Protein AF-A0A2K2F0Y7-F1 (afdb_monomer_lite)

Secondary structure (DSSP, 8-state):
-HHHHHHHHHHHHH-TTHHHHHHHHHHHHS-TT-HHHHHHHHHHHHHHTTT-HHHHHHHHHHHHHHHTS--HHHHHHHHHHHHHS--HHHHHHHTT---------

pLDDT: mean 83.93, std 14.98, range [40.0, 96.25]

Organism: NCBI:txid84032

Sequence (105 aa):
MVELIESLENIEKDKKNVPLVFAEIFKDEINANDEQKLFNGIKKLIKKYADDKNFATAINEFTKVISGGASLAQILQITMDEVLNPSAESELMVEGVELPEGDLQ

Foldseek 3Di:
DVVVVVVLVVVCVVPVCSVVVCVVVVVVVPPCVPVVCVVVVVVVQCVVCVVPPVSQVVQQVVCCVVVVGGGPVRVVVVVVCCVVPNDPVRVVVVVPDDDPPPDPD

Radius of gyration: 18.67 Å; chains: 1; bounding box: 50×39×42 Å

Structure (mmCIF, N/CA/C/O backbone):
data_AF-A0A2K2F0Y7-F1
#
_entry.id   AF-A0A2K2F0Y7-F1
#
loop_
_atom_site.group_PDB
_atom_site.id
_atom_site.type_symbol
_atom_site.label_atom_id
_atom_site.label_alt_id
_atom_site.label_comp_id
_atom_site.label_asym_id
_atom_site.label_entity_id
_atom_site.label_seq_id
_atom_site.pdbx_PDB_ins_code
_atom_site.Cartn_x
_atom_site.Cartn_y
_atom_site.Cartn_z
_atom_site.occupancy
_atom_site.B_iso_or_equiv
_atom_site.auth_seq_id
_atom_site.auth_comp_id
_atom_site.auth_asym_id
_atom_site.auth_atom_id
_atom_site.pdbx_PDB_model_num
ATOM 1 N N . MET A 1 1 ? -6.528 0.750 17.418 1.00 82.81 1 MET A N 1
ATOM 2 C CA . MET A 1 1 ? -6.668 1.306 16.051 1.00 82.81 1 MET A CA 1
ATOM 3 C C . MET A 1 1 ? -7.936 2.126 15.924 1.00 82.81 1 MET A C 1
ATOM 5 O O . MET A 1 1 ? -7.806 3.314 15.696 1.00 82.81 1 MET A O 1
ATOM 9 N N . VAL A 1 2 ? -9.122 1.546 16.141 1.00 90.25 2 VAL A N 1
ATOM 10 C CA . VAL A 1 2 ? -10.402 2.285 16.081 1.00 90.25 2 VAL A CA 1
ATOM 11 C C . VAL A 1 2 ? -10.418 3.493 17.029 1.00 90.25 2 VAL A C 1
ATOM 13 O O . VAL A 1 2 ? -10.610 4.608 16.570 1.00 90.25 2 VAL A O 1
ATOM 16 N N . GLU A 1 3 ? -10.051 3.310 18.300 1.00 93.88 3 GLU A N 1
ATOM 17 C CA . GLU A 1 3 ? -9.970 4.408 19.286 1.00 93.88 3 GLU A CA 1
ATOM 18 C C . GLU A 1 3 ? -9.011 5.547 18.877 1.00 93.88 3 GLU A C 1
ATOM 20 O O . GLU A 1 3 ? -9.231 6.710 19.207 1.00 93.88 3 GLU A O 1
ATOM 25 N N . LEU A 1 4 ? -7.937 5.233 18.139 1.00 91.50 4 LEU A N 1
ATOM 26 C CA . LEU A 1 4 ? -6.996 6.247 17.645 1.00 91.50 4 LEU A CA 1
ATOM 27 C C . LEU A 1 4 ? -7.610 7.066 16.505 1.00 91.50 4 LEU A C 1
ATOM 29 O O . LEU A 1 4 ? -7.396 8.274 16.454 1.00 91.50 4 LEU A O 1
ATOM 33 N N . ILE A 1 5 ? -8.377 6.418 15.623 1.00 91.75 5 ILE A N 1
ATOM 34 C CA . ILE A 1 5 ? -9.109 7.081 14.537 1.00 91.75 5 ILE A CA 1
ATOM 35 C C . ILE A 1 5 ? -10.186 7.990 15.130 1.00 91.75 5 ILE A C 1
ATOM 37 O O . ILE A 1 5 ? -10.225 9.167 14.799 1.00 91.75 5 ILE A O 1
ATOM 41 N N . GLU A 1 6 ? -10.980 7.490 16.077 1.00 94.00 6 GLU A N 1
ATOM 42 C CA . GLU A 1 6 ? -12.014 8.285 16.753 1.00 94.00 6 GLU A CA 1
ATOM 43 C C . GLU A 1 6 ? -11.421 9.514 17.456 1.00 94.00 6 GLU A 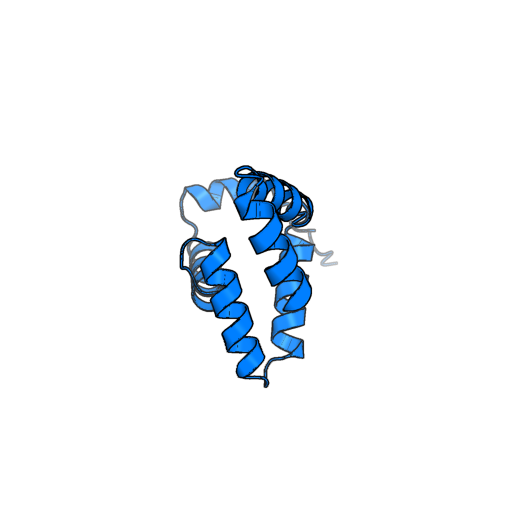C 1
ATOM 45 O O . GLU A 1 6 ? -11.979 10.610 17.405 1.00 94.00 6 GLU A O 1
ATOM 50 N N . SER A 1 7 ? -10.261 9.358 18.099 1.00 93.75 7 SER A N 1
ATOM 51 C CA . SER A 1 7 ? -9.540 10.478 18.706 1.00 93.75 7 SER A CA 1
ATOM 52 C C . SER A 1 7 ? -9.099 11.509 17.659 1.00 93.75 7 SER A C 1
ATOM 54 O O . SER A 1 7 ? -9.301 12.709 17.853 1.00 93.75 7 SER A O 1
ATOM 56 N N . LEU A 1 8 ? -8.566 11.056 16.519 1.00 92.19 8 LEU A N 1
ATOM 57 C CA . LEU A 1 8 ? -8.148 11.924 15.416 1.00 92.19 8 LEU A CA 1
ATOM 58 C C . LEU A 1 8 ? -9.333 12.696 14.814 1.00 92.19 8 LEU A C 1
ATOM 60 O O . LEU A 1 8 ? -9.248 13.913 14.660 1.00 92.19 8 LEU A O 1
ATOM 64 N N . GLU A 1 9 ? -10.451 12.014 14.558 1.00 92.56 9 GLU A N 1
ATOM 65 C CA . GLU A 1 9 ? -11.701 12.605 14.058 1.00 92.56 9 GLU A CA 1
ATOM 66 C C . GLU A 1 9 ? -12.281 13.631 15.039 1.00 92.56 9 GLU A C 1
ATOM 68 O O . GLU A 1 9 ? -12.835 14.657 14.642 1.00 92.56 9 GLU A O 1
ATOM 73 N N . ASN A 1 10 ? -12.155 13.383 16.344 1.00 95.06 10 ASN A N 1
ATOM 74 C CA . ASN A 1 10 ? -12.585 14.340 17.357 1.00 95.06 10 ASN A CA 1
ATOM 75 C C . ASN A 1 10 ? -11.712 15.598 17.360 1.00 95.06 10 ASN A C 1
ATOM 77 O O . ASN A 1 10 ? -12.254 16.698 17.427 1.00 95.06 10 ASN A O 1
ATOM 81 N N . ILE A 1 11 ? -10.389 15.457 17.238 1.00 95.75 11 ILE A N 1
ATOM 82 C CA . ILE A 1 11 ? -9.473 16.604 17.157 1.00 95.75 11 ILE A CA 1
ATOM 83 C C . ILE A 1 11 ? -9.712 17.397 15.865 1.00 95.75 11 ILE A C 1
ATOM 85 O O . ILE A 1 11 ? -9.665 18.627 15.889 1.00 95.75 11 ILE A O 1
ATOM 89 N N . GLU A 1 12 ? -10.006 16.726 14.750 1.00 94.25 12 GLU A N 1
ATOM 90 C CA . GLU A 1 12 ? -10.277 17.359 13.454 1.00 94.25 12 GLU A CA 1
ATOM 91 C C . GLU A 1 12 ? -11.459 18.344 13.506 1.00 94.25 12 GLU A C 1
ATOM 93 O O . GLU A 1 12 ? -11.398 19.407 12.879 1.00 94.25 12 GLU A O 1
ATOM 98 N N . LYS A 1 13 ? -12.493 18.053 14.313 1.00 93.75 1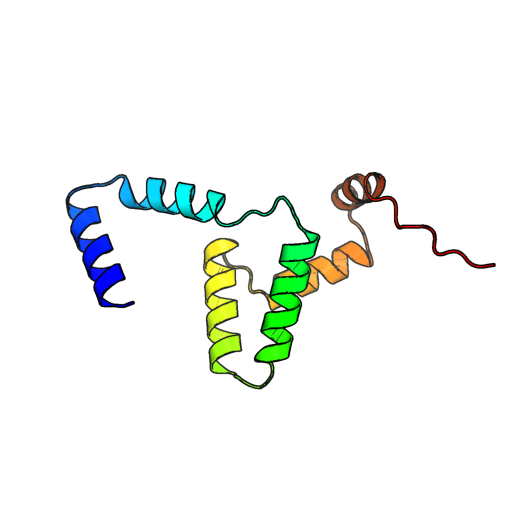3 LYS A N 1
ATOM 99 C CA . LYS A 1 13 ? -13.653 18.948 14.516 1.00 93.75 13 LYS A CA 1
ATOM 100 C C . LYS A 1 13 ? -13.234 20.341 14.997 1.00 93.75 13 LYS A C 1
ATOM 102 O O . LYS A 1 13 ? -13.831 21.335 14.584 1.00 93.75 13 LYS A O 1
ATOM 107 N N . ASP A 1 14 ? -12.182 20.406 15.812 1.00 95.06 14 ASP A N 1
ATOM 108 C CA . ASP A 1 14 ? -11.650 21.645 16.384 1.00 95.06 14 ASP A CA 1
ATOM 109 C C . ASP A 1 14 ? -10.426 22.179 15.616 1.00 95.06 14 ASP A C 1
ATOM 111 O O . ASP A 1 14 ? -10.147 23.383 15.615 1.00 95.06 14 ASP A O 1
ATOM 115 N N . LYS A 1 15 ? -9.666 21.291 14.966 1.00 94.50 15 LYS A N 1
ATOM 116 C CA . LYS A 1 15 ? -8.390 21.572 14.295 1.00 94.50 15 LYS A CA 1
ATOM 117 C C . LYS A 1 15 ? -8.455 21.171 12.821 1.00 94.50 15 LYS A C 1
ATOM 119 O O . LYS A 1 15 ? -8.069 20.076 12.427 1.00 94.50 15 LYS A O 1
ATOM 124 N N . LYS A 1 16 ? -8.841 22.124 11.971 1.00 89.94 16 LYS A N 1
ATOM 125 C CA . LYS A 1 16 ? -8.977 21.917 10.514 1.00 89.94 16 LYS A CA 1
ATOM 126 C C . LYS A 1 16 ? -7.680 21.543 9.784 1.00 89.94 16 LYS A C 1
ATOM 128 O O . LYS A 1 16 ? -7.738 21.125 8.635 1.00 89.94 16 LYS A O 1
ATOM 133 N N . ASN A 1 17 ? -6.513 21.738 10.400 1.00 95.38 17 ASN A N 1
ATOM 134 C CA . ASN A 1 17 ? -5.218 21.418 9.798 1.00 95.38 17 ASN A CA 1
ATOM 135 C C . ASN A 1 17 ? -4.763 19.970 10.048 1.00 95.38 17 ASN A C 1
ATOM 137 O O . ASN A 1 17 ? -3.698 19.603 9.560 1.00 95.38 17 ASN A O 1
ATOM 141 N N . VAL A 1 18 ? -5.538 19.152 10.772 1.00 95.00 18 VAL A N 1
ATOM 142 C CA . VAL A 1 18 ? -5.206 17.740 11.040 1.00 95.00 18 VAL A CA 1
ATOM 143 C C . VAL A 1 18 ? -4.887 16.956 9.760 1.00 95.00 18 VAL A C 1
ATOM 145 O O . VAL A 1 18 ? -3.829 16.328 9.740 1.00 95.00 18 VAL A O 1
ATOM 148 N N . PRO A 1 19 ? -5.679 17.033 8.668 1.00 92.19 19 PRO A N 1
ATOM 149 C CA . PRO A 1 19 ? -5.349 16.315 7.435 1.00 92.19 19 PRO A CA 1
ATOM 150 C C . PRO A 1 19 ? -4.008 16.737 6.823 1.00 92.19 19 PRO A C 1
ATOM 152 O O . PRO A 1 19 ? -3.257 15.897 6.333 1.00 92.19 19 PRO A O 1
ATOM 155 N N . LEU A 1 20 ? -3.687 18.034 6.881 1.00 93.88 20 LEU A N 1
ATOM 156 C CA . LEU A 1 20 ? -2.440 18.576 6.340 1.00 93.88 20 LEU A CA 1
ATOM 157 C C . LEU A 1 20 ? -1.230 18.085 7.144 1.00 93.88 20 LEU A C 1
ATOM 159 O O . LEU A 1 20 ? -0.292 17.550 6.564 1.00 93.88 20 LEU A O 1
ATOM 163 N N . VAL A 1 21 ? -1.294 18.189 8.475 1.00 94.88 21 VAL A N 1
ATOM 164 C CA . VAL A 1 21 ? -0.222 17.729 9.373 1.00 94.88 21 VAL A CA 1
ATOM 165 C C . VAL A 1 21 ? -0.045 16.213 9.288 1.00 94.88 21 VAL A C 1
ATOM 167 O O . VAL A 1 21 ? 1.082 15.730 9.241 1.00 94.88 21 VAL A O 1
ATOM 170 N N . PHE A 1 22 ? -1.143 15.451 9.222 1.00 93.06 22 PHE A N 1
ATOM 171 C CA . PHE A 1 22 ? -1.084 14.005 9.017 1.00 93.06 22 PHE A CA 1
ATOM 172 C C . PHE A 1 22 ? -0.356 13.662 7.716 1.00 93.06 22 PHE A C 1
ATOM 174 O O . PHE A 1 22 ? 0.537 12.823 7.728 1.00 93.06 22 PHE A O 1
ATOM 181 N N . ALA A 1 23 ? -0.706 14.320 6.608 1.00 89.88 23 ALA A N 1
ATOM 182 C CA . ALA A 1 23 ? -0.073 14.064 5.321 1.00 89.88 23 ALA A CA 1
ATOM 183 C C . ALA A 1 23 ? 1.420 14.423 5.322 1.00 89.88 23 ALA A C 1
ATOM 185 O O . ALA A 1 23 ? 2.207 13.709 4.711 1.00 89.88 23 ALA A O 1
ATOM 186 N N . GLU A 1 24 ? 1.821 15.510 5.983 1.00 90.00 24 GLU A N 1
ATOM 187 C CA . GLU A 1 24 ? 3.233 15.881 6.143 1.00 90.00 24 GLU A CA 1
ATOM 188 C C . GLU A 1 24 ? 4.005 14.813 6.917 1.00 90.00 24 GLU A C 1
ATOM 190 O O . GLU A 1 24 ? 4.934 14.232 6.363 1.00 90.00 24 GLU A O 1
ATOM 195 N N . ILE A 1 25 ? 3.543 14.458 8.119 1.00 89.56 25 ILE A N 1
ATOM 196 C CA . ILE A 1 25 ? 4.178 13.419 8.942 1.00 89.56 25 ILE A CA 1
ATOM 197 C C . ILE A 1 25 ? 4.219 12.083 8.193 1.00 89.56 25 ILE A C 1
ATOM 199 O O . ILE A 1 25 ? 5.236 11.400 8.179 1.00 89.56 25 ILE A O 1
ATOM 203 N N . PHE A 1 26 ? 3.122 11.696 7.542 1.00 88.06 26 PHE A N 1
ATOM 204 C CA . PHE A 1 26 ? 3.051 10.424 6.831 1.00 88.06 26 PHE A CA 1
ATOM 205 C C . PHE A 1 26 ? 4.017 10.368 5.643 1.00 88.06 26 PHE A C 1
ATOM 207 O O . PHE A 1 26 ? 4.642 9.334 5.419 1.00 88.06 26 PHE A O 1
ATOM 214 N N . LYS A 1 27 ? 4.180 11.472 4.901 1.00 84.31 27 LYS A N 1
ATOM 215 C CA . LYS A 1 27 ? 5.195 11.571 3.843 1.00 84.31 27 LYS A CA 1
ATOM 216 C C . LYS A 1 27 ? 6.611 11.498 4.408 1.00 84.31 27 LYS A C 1
ATOM 218 O O . LYS A 1 27 ? 7.431 10.820 3.806 1.00 84.31 27 LYS A O 1
ATOM 223 N N . ASP A 1 28 ? 6.879 12.142 5.543 1.00 82.38 28 ASP A N 1
ATOM 224 C CA . ASP A 1 28 ? 8.200 12.104 6.184 1.00 82.38 28 ASP A CA 1
ATOM 225 C C . ASP A 1 28 ? 8.577 10.679 6.631 1.00 82.38 28 ASP A C 1
ATOM 227 O O . ASP A 1 28 ? 9.726 10.257 6.492 1.00 82.38 28 ASP A O 1
ATOM 231 N N . GLU A 1 29 ? 7.601 9.906 7.118 1.00 82.19 29 GLU A N 1
ATOM 232 C CA . GLU A 1 29 ? 7.792 8.504 7.513 1.00 82.19 29 GLU A CA 1
ATOM 233 C C . GLU A 1 29 ? 7.937 7.555 6.314 1.00 82.19 29 GLU A C 1
ATOM 235 O O . GLU A 1 29 ? 8.634 6.535 6.395 1.00 82.19 29 GLU A O 1
ATOM 240 N N . ILE A 1 30 ? 7.327 7.884 5.170 1.00 75.88 30 ILE A N 1
ATOM 241 C CA . ILE A 1 30 ? 7.658 7.244 3.894 1.00 75.88 30 ILE A CA 1
ATOM 242 C C . ILE A 1 30 ? 9.008 7.811 3.445 1.00 75.88 30 ILE A C 1
ATOM 244 O O . ILE A 1 30 ? 9.102 8.650 2.554 1.00 75.88 30 ILE A O 1
ATOM 248 N N . ASN A 1 31 ? 10.087 7.318 4.053 1.00 64.00 31 ASN A N 1
ATOM 249 C CA . ASN A 1 31 ? 11.441 7.579 3.584 1.00 64.00 31 ASN A CA 1
ATOM 250 C C . ASN A 1 31 ? 11.659 6.863 2.238 1.00 64.00 31 ASN A C 1
ATOM 252 O O . ASN A 1 31 ? 12.225 5.770 2.177 1.00 64.00 31 ASN A O 1
ATOM 256 N N . ALA A 1 32 ? 11.146 7.467 1.166 1.00 63.03 32 ALA A N 1
ATOM 257 C CA . ALA A 1 32 ? 11.241 6.989 -0.209 1.00 63.03 32 ALA A CA 1
ATOM 258 C C . ALA A 1 32 ? 12.623 7.228 -0.836 1.00 63.03 32 ALA A C 1
ATOM 260 O O . ALA A 1 32 ? 12.836 6.807 -1.963 1.00 63.03 32 ALA A O 1
ATOM 261 N N . ASN A 1 33 ? 13.562 7.847 -0.108 1.00 64.25 33 ASN A N 1
ATOM 262 C CA . ASN A 1 33 ? 14.931 8.102 -0.578 1.00 64.25 33 ASN A CA 1
ATOM 263 C C . ASN A 1 33 ? 15.788 6.825 -0.697 1.00 64.25 33 ASN A C 1
ATOM 265 O O . ASN A 1 33 ? 16.951 6.903 -1.076 1.00 64.25 33 ASN A O 1
ATOM 269 N N . ASP A 1 34 ? 15.255 5.672 -0.282 1.00 78.44 34 ASP A N 1
ATOM 270 C CA . ASP A 1 34 ? 15.856 4.355 -0.490 1.00 78.44 34 ASP A CA 1
ATOM 271 C C . ASP A 1 34 ? 14.841 3.487 -1.248 1.00 78.44 34 ASP A C 1
ATOM 273 O O . ASP A 1 34 ? 14.094 2.677 -0.677 1.00 78.44 34 ASP A O 1
ATOM 277 N N . GLU A 1 35 ? 14.773 3.710 -2.561 1.00 84.06 35 GLU A N 1
ATOM 278 C CA . GLU A 1 35 ? 13.841 3.056 -3.481 1.00 84.06 35 GLU A CA 1
ATOM 279 C C . GLU A 1 35 ? 14.008 1.533 -3.430 1.00 84.06 35 GLU A C 1
ATOM 281 O O . GLU A 1 35 ? 13.041 0.766 -3.522 1.00 84.06 35 GLU A O 1
ATOM 286 N N . GLN A 1 36 ? 15.241 1.075 -3.208 1.00 84.81 36 GLN A N 1
ATOM 287 C CA . GLN A 1 36 ? 15.575 -0.338 -3.133 1.00 84.81 36 GLN A CA 1
ATOM 288 C C . GLN A 1 36 ? 15.007 -0.986 -1.864 1.00 84.81 36 GLN A C 1
ATOM 290 O O . GLN A 1 36 ? 14.458 -2.095 -1.922 1.00 84.81 36 GLN A O 1
ATOM 295 N N . LYS A 1 37 ? 15.076 -0.305 -0.714 1.00 85.88 37 LYS A N 1
ATOM 296 C CA . LYS A 1 37 ? 14.441 -0.750 0.535 1.00 85.88 37 LYS A CA 1
ATOM 297 C C . LYS A 1 37 ? 12.922 -0.754 0.428 1.00 85.88 37 LYS A C 1
ATOM 299 O O . LYS A 1 37 ? 12.308 -1.719 0.891 1.00 85.88 37 LYS A O 1
ATOM 304 N N . LEU A 1 38 ? 12.322 0.254 -0.210 1.00 87.06 38 LEU A N 1
ATOM 305 C CA . LEU A 1 38 ? 10.882 0.286 -0.476 1.00 87.06 38 LEU A CA 1
ATOM 306 C C . LEU A 1 38 ? 10.459 -0.924 -1.321 1.00 87.06 38 LEU A C 1
ATOM 308 O O . LEU A 1 38 ? 9.622 -1.722 -0.888 1.00 87.06 38 LEU A O 1
ATOM 312 N N . PHE A 1 39 ? 11.095 -1.123 -2.479 1.00 89.06 39 PHE A N 1
ATOM 313 C CA . PHE A 1 39 ? 10.785 -2.231 -3.383 1.00 89.06 39 PHE A CA 1
ATOM 314 C C . PHE A 1 39 ? 10.963 -3.598 -2.706 1.00 89.06 39 PHE A C 1
ATOM 316 O O . PHE A 1 39 ? 10.085 -4.468 -2.770 1.00 89.06 39 PHE A O 1
ATOM 323 N N . ASN A 1 40 ? 12.074 -3.797 -1.990 1.00 90.56 40 ASN A N 1
ATOM 324 C CA . ASN A 1 40 ? 12.330 -5.045 -1.274 1.00 90.56 40 ASN A CA 1
ATOM 325 C C . ASN A 1 40 ? 11.357 -5.272 -0.109 1.00 90.56 40 ASN A C 1
ATOM 327 O O . ASN A 1 40 ? 10.939 -6.413 0.114 1.00 90.56 40 ASN A O 1
ATOM 331 N N . GLY A 1 41 ? 10.970 -4.215 0.608 1.00 90.81 41 GLY A N 1
ATOM 332 C CA . GLY A 1 41 ? 9.974 -4.264 1.676 1.00 90.81 41 GLY A CA 1
ATOM 333 C C . GLY A 1 41 ? 8.612 -4.728 1.162 1.00 90.81 41 GLY A C 1
ATOM 334 O O . GLY A 1 41 ? 8.058 -5.699 1.686 1.00 90.81 41 GLY A O 1
ATOM 335 N N . ILE A 1 42 ? 8.124 -4.116 0.079 1.00 91.31 42 ILE A N 1
ATOM 336 C CA . ILE A 1 42 ? 6.866 -4.501 -0.576 1.00 91.31 42 ILE A CA 1
ATOM 337 C C . ILE A 1 42 ? 6.927 -5.952 -1.063 1.00 91.31 42 ILE A C 1
ATOM 339 O O . ILE A 1 42 ? 6.060 -6.758 -0.719 1.00 91.31 42 ILE A O 1
ATOM 343 N N . LYS A 1 43 ? 7.994 -6.340 -1.772 1.00 93.81 43 LYS A N 1
ATOM 344 C CA . LYS A 1 43 ? 8.192 -7.725 -2.234 1.00 93.81 43 LYS A CA 1
ATOM 345 C C . LYS A 1 43 ? 8.165 -8.728 -1.077 1.00 93.81 43 LYS A C 1
ATOM 347 O O . LYS A 1 43 ? 7.564 -9.796 -1.199 1.00 93.81 43 LYS A O 1
ATOM 352 N N . LYS A 1 44 ? 8.810 -8.409 0.051 1.00 94.56 44 LYS A N 1
ATOM 353 C CA . LYS A 1 44 ? 8.832 -9.267 1.246 1.00 94.56 44 LYS A CA 1
ATOM 354 C C . LYS A 1 44 ? 7.441 -9.414 1.861 1.00 94.56 44 LYS A C 1
ATOM 356 O O . LYS A 1 44 ? 7.083 -10.523 2.247 1.00 94.56 44 LYS A O 1
ATOM 361 N N . LEU A 1 45 ? 6.667 -8.332 1.939 1.00 93.00 45 LEU A N 1
ATOM 362 C CA . LEU A 1 45 ? 5.300 -8.355 2.460 1.00 93.00 45 LEU A CA 1
ATOM 363 C C . LEU A 1 45 ? 4.373 -9.203 1.583 1.00 93.00 45 LEU A C 1
ATOM 365 O O . LEU A 1 45 ? 3.727 -10.106 2.106 1.00 93.00 45 LEU A O 1
ATOM 369 N N . ILE A 1 46 ? 4.384 -8.995 0.261 1.00 92.12 46 ILE A N 1
ATOM 370 C CA . ILE A 1 46 ? 3.584 -9.794 -0.683 1.00 92.12 46 ILE A CA 1
ATOM 371 C C . ILE A 1 46 ? 3.916 -11.281 -0.540 1.00 92.12 46 ILE A C 1
ATOM 373 O O . ILE A 1 46 ? 3.018 -12.101 -0.395 1.00 92.12 46 ILE A O 1
ATOM 377 N N . LYS A 1 47 ? 5.208 -11.637 -0.525 1.00 93.69 47 LYS A N 1
ATOM 378 C CA . LYS A 1 47 ? 5.633 -13.037 -0.369 1.00 93.69 47 LYS A CA 1
ATOM 379 C C . LYS A 1 47 ? 5.213 -13.631 0.974 1.00 93.69 47 LYS A C 1
ATOM 381 O O . LYS A 1 47 ? 4.813 -14.787 1.021 1.00 93.69 47 LYS A O 1
ATOM 386 N N . LYS A 1 48 ? 5.321 -12.863 2.062 1.00 96.25 48 LYS A N 1
ATOM 387 C CA . LYS A 1 48 ? 4.991 -13.331 3.417 1.00 96.25 48 LYS A CA 1
ATOM 388 C C . LYS A 1 48 ? 3.501 -13.647 3.579 1.00 96.25 48 LYS A C 1
ATOM 390 O O . LYS A 1 48 ? 3.168 -14.548 4.338 1.00 96.25 48 LYS A O 1
ATOM 395 N N . TYR A 1 49 ? 2.636 -12.910 2.890 1.00 95.06 49 TYR A N 1
ATOM 396 C CA . TYR A 1 49 ? 1.181 -13.001 3.021 1.00 95.06 49 TYR A CA 1
ATOM 397 C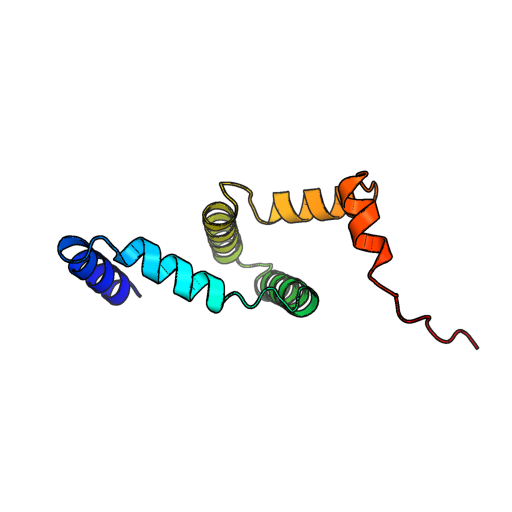 C . TYR A 1 49 ? 0.504 -13.449 1.716 1.00 95.06 49 TYR A C 1
ATOM 399 O O . TYR A 1 49 ? -0.651 -13.112 1.474 1.00 95.06 49 TYR A O 1
ATOM 407 N N . ALA A 1 50 ? 1.215 -14.200 0.869 1.00 90.06 50 ALA A N 1
ATOM 408 C CA . ALA A 1 50 ? 0.751 -14.564 -0.472 1.00 90.06 50 ALA A CA 1
ATOM 409 C C . ALA A 1 50 ? -0.586 -15.330 -0.472 1.00 90.06 50 ALA A C 1
ATOM 411 O O . ALA A 1 50 ? -1.402 -15.140 -1.371 1.00 90.06 50 ALA A O 1
ATOM 412 N N . ASP A 1 51 ? -0.829 -16.144 0.558 1.00 93.44 51 ASP A N 1
ATOM 413 C CA . ASP A 1 51 ? -2.048 -16.950 0.692 1.00 93.44 51 ASP A CA 1
ATOM 414 C C . ASP A 1 51 ? -3.175 -16.236 1.469 1.00 93.44 51 ASP A C 1
ATOM 416 O O . ASP A 1 51 ? -4.280 -16.768 1.608 1.00 93.44 51 ASP A O 1
ATOM 420 N N . ASP A 1 52 ? -2.927 -15.023 1.974 1.00 95.81 52 ASP A N 1
ATOM 421 C CA . ASP A 1 52 ? -3.902 -14.243 2.734 1.00 95.81 52 ASP A CA 1
ATOM 422 C C . ASP A 1 52 ? -4.675 -13.285 1.813 1.00 95.81 52 ASP A C 1
ATOM 424 O O . ASP A 1 52 ? -4.231 -12.189 1.456 1.00 95.81 52 ASP A O 1
ATOM 428 N N . LYS A 1 53 ? -5.893 -13.696 1.450 1.00 92.38 53 LYS A N 1
ATOM 429 C CA . LYS A 1 53 ? -6.802 -12.898 0.612 1.00 92.38 53 LYS A CA 1
ATOM 430 C C . LYS A 1 53 ? -7.218 -11.575 1.264 1.00 92.38 53 LYS A C 1
ATOM 432 O O . LYS A 1 53 ? -7.466 -10.600 0.550 1.00 92.38 53 LYS A O 1
ATOM 437 N N . ASN A 1 54 ? -7.291 -11.521 2.595 1.00 94.50 54 ASN A N 1
ATOM 438 C CA . ASN A 1 54 ? -7.649 -10.298 3.309 1.00 94.50 54 ASN A CA 1
ATOM 439 C C . ASN A 1 54 ? -6.484 -9.310 3.263 1.00 94.50 54 ASN A C 1
ATOM 441 O O . ASN A 1 54 ? -6.699 -8.133 2.984 1.00 94.50 54 ASN A O 1
ATOM 445 N N . PHE A 1 55 ? -5.252 -9.796 3.434 1.00 94.00 55 PHE A N 1
ATOM 446 C CA . PHE A 1 55 ? -4.054 -8.981 3.246 1.00 94.00 55 PHE A CA 1
ATOM 447 C C . PHE A 1 55 ? -3.970 -8.422 1.822 1.00 94.00 55 PHE A C 1
ATOM 449 O O . PHE A 1 55 ? -3.765 -7.223 1.644 1.00 94.00 55 PHE A O 1
ATOM 456 N N . ALA A 1 56 ? -4.184 -9.267 0.809 1.00 89.12 56 ALA A N 1
ATOM 457 C CA . ALA A 1 56 ? -4.169 -8.845 -0.591 1.00 89.12 56 ALA A CA 1
ATOM 458 C C . ALA A 1 56 ? -5.221 -7.761 -0.895 1.00 89.12 56 ALA A C 1
ATOM 460 O O . ALA A 1 56 ? -4.978 -6.860 -1.700 1.00 89.12 56 ALA A O 1
ATOM 461 N N . THR A 1 57 ? -6.382 -7.822 -0.243 1.00 93.00 57 THR A N 1
ATOM 462 C CA . THR A 1 57 ? -7.425 -6.795 -0.368 1.00 93.00 57 THR A CA 1
ATOM 463 C C . THR A 1 57 ? -6.995 -5.503 0.325 1.00 93.00 57 THR A C 1
ATOM 465 O O . THR A 1 57 ? -6.955 -4.453 -0.313 1.00 93.00 57 THR A O 1
ATOM 468 N N . ALA A 1 58 ? -6.575 -5.593 1.589 1.00 93.75 58 ALA A N 1
ATOM 469 C CA . ALA A 1 58 ? -6.178 -4.443 2.395 1.00 93.75 58 ALA A CA 1
ATOM 470 C C . ALA A 1 58 ? -4.997 -3.673 1.784 1.00 93.75 58 ALA A C 1
ATOM 472 O O . ALA A 1 58 ? -5.028 -2.445 1.725 1.00 93.75 58 ALA A O 1
ATOM 473 N N . ILE A 1 59 ? -3.972 -4.372 1.279 1.00 93.31 59 ILE A N 1
ATOM 474 C CA . ILE A 1 59 ? -2.824 -3.709 0.649 1.00 93.31 59 ILE A CA 1
ATOM 475 C C . ILE A 1 59 ? -3.224 -3.013 -0.654 1.00 93.31 59 ILE A C 1
ATOM 477 O O . ILE A 1 59 ? -2.759 -1.911 -0.914 1.00 93.31 59 ILE A O 1
ATOM 481 N N . ASN A 1 60 ? -4.127 -3.598 -1.445 1.00 92.06 60 ASN A N 1
ATOM 482 C CA . ASN A 1 60 ? -4.617 -2.959 -2.663 1.00 92.06 60 ASN A CA 1
ATOM 483 C C . ASN A 1 60 ? -5.452 -1.712 -2.362 1.00 92.06 60 ASN A C 1
ATOM 485 O O . ASN A 1 60 ? -5.285 -0.706 -3.045 1.00 92.06 60 ASN A O 1
ATOM 489 N N . GLU A 1 61 ? -6.339 -1.760 -1.368 1.00 93.75 61 GLU A N 1
ATOM 490 C CA . GLU A 1 61 ? -7.108 -0.588 -0.934 1.00 93.75 61 GLU A CA 1
ATOM 491 C C . GLU A 1 61 ? -6.185 0.519 -0.426 1.00 93.75 61 GLU A C 1
ATOM 493 O O . GLU A 1 61 ? -6.295 1.662 -0.869 1.00 93.75 61 GLU A O 1
ATOM 498 N N . PHE A 1 62 ? -5.209 0.166 0.411 1.00 92.94 62 PHE A N 1
ATOM 499 C CA . PHE A 1 62 ? -4.194 1.098 0.890 1.00 92.94 62 PHE A CA 1
ATOM 500 C C . PHE A 1 62 ? -3.404 1.735 -0.264 1.00 92.94 62 PHE A C 1
ATOM 502 O O . PHE A 1 62 ? -3.290 2.958 -0.328 1.00 92.94 62 PHE A O 1
ATOM 509 N N . THR A 1 63 ? -2.917 0.936 -1.221 1.00 93.38 63 THR A N 1
ATOM 510 C CA . THR A 1 63 ? -2.185 1.450 -2.388 1.00 93.38 63 THR A CA 1
ATOM 511 C C . THR A 1 63 ? -3.042 2.382 -3.241 1.00 93.38 63 THR A C 1
ATOM 513 O O . THR A 1 63 ? -2.545 3.412 -3.692 1.00 93.38 63 THR A O 1
ATOM 516 N N . LYS A 1 64 ? -4.335 2.088 -3.423 1.00 94.75 64 LYS A N 1
ATOM 517 C CA . LYS A 1 64 ? -5.251 2.970 -4.162 1.00 94.75 64 LYS A CA 1
ATOM 518 C C . LYS A 1 64 ? -5.403 4.332 -3.497 1.00 94.75 64 LYS A C 1
ATOM 520 O O . LYS A 1 64 ? -5.390 5.336 -4.202 1.00 94.75 64 LYS A O 1
ATOM 525 N N . VAL A 1 65 ? -5.519 4.378 -2.168 1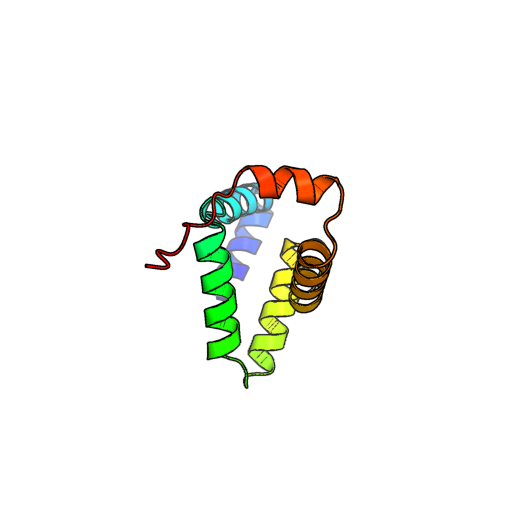.00 92.25 65 VAL A N 1
ATOM 526 C CA . VAL A 1 65 ? -5.645 5.640 -1.420 1.00 92.25 65 VAL A CA 1
ATOM 527 C C . VAL A 1 65 ? -4.429 6.538 -1.650 1.00 92.25 65 VAL A C 1
ATOM 529 O O . VAL A 1 65 ? -4.595 7.723 -1.925 1.00 92.25 65 VAL A O 1
ATOM 532 N N . ILE A 1 66 ? -3.216 5.980 -1.596 1.00 89.25 66 ILE A N 1
ATOM 533 C CA . ILE A 1 66 ? -1.979 6.774 -1.690 1.00 89.25 66 ILE A CA 1
ATOM 534 C C . ILE A 1 66 ? -1.542 7.092 -3.129 1.00 89.25 66 ILE A C 1
ATOM 536 O O . ILE A 1 66 ? -0.741 7.998 -3.328 1.00 89.25 66 ILE A O 1
ATOM 540 N N . SER A 1 67 ? -2.051 6.370 -4.132 1.00 88.06 67 SER A N 1
ATOM 541 C CA . SER A 1 67 ? -1.659 6.523 -5.546 1.00 88.06 67 SER A CA 1
ATOM 542 C C . SER A 1 67 ? -2.704 7.225 -6.420 1.00 88.06 67 SER A C 1
ATOM 544 O O . SER A 1 67 ? -2.559 7.269 -7.639 1.00 88.06 67 SER A O 1
ATOM 546 N N . GLY A 1 68 ? -3.791 7.739 -5.834 1.00 87.94 68 GLY A N 1
ATOM 547 C CA . GLY A 1 68 ? -4.880 8.351 -6.604 1.00 87.94 68 GLY A CA 1
ATOM 548 C C . GLY A 1 68 ? -5.752 7.340 -7.361 1.00 87.94 68 GLY A C 1
ATOM 549 O O . GLY A 1 68 ? -6.390 7.695 -8.349 1.00 87.94 68 GLY A O 1
ATOM 550 N N . GLY A 1 69 ? -5.802 6.086 -6.897 1.00 91.44 69 GLY A N 1
ATOM 551 C CA . GLY A 1 69 ? -6.719 5.053 -7.388 1.00 91.44 69 GLY A CA 1
ATOM 552 C C . GLY A 1 69 ? -6.064 3.848 -8.066 1.00 91.44 69 GLY A C 1
ATOM 553 O O . GLY A 1 69 ? -6.778 2.898 -8.401 1.00 91.44 69 GLY A O 1
ATOM 554 N N . ALA A 1 70 ? -4.740 3.829 -8.235 1.00 94.25 70 ALA A N 1
ATOM 555 C CA . ALA A 1 70 ? -4.035 2.676 -8.789 1.00 94.25 70 ALA A CA 1
ATOM 556 C C . ALA A 1 70 ? -3.859 1.567 -7.735 1.00 94.25 70 ALA A C 1
ATOM 558 O O . ALA A 1 70 ? -3.437 1.787 -6.602 1.00 94.25 70 ALA A O 1
ATOM 559 N N . SER A 1 71 ? -4.196 0.331 -8.092 1.00 94.50 71 SER A N 1
ATOM 560 C CA . SER A 1 71 ? -3.886 -0.831 -7.251 1.00 94.50 71 SER A CA 1
ATOM 561 C C . SER A 1 71 ? -2.402 -1.185 -7.313 1.00 94.50 71 SER A C 1
ATOM 563 O O . SER A 1 71 ? -1.713 -0.860 -8.280 1.00 94.50 71 SER A O 1
ATOM 565 N N . LEU A 1 72 ? -1.921 -1.940 -6.323 1.00 93.31 72 LEU A N 1
ATOM 566 C CA . LEU A 1 72 ? -0.545 -2.433 -6.320 1.00 93.31 72 LEU A CA 1
ATOM 567 C C . LEU A 1 72 ? -0.247 -3.291 -7.555 1.00 93.31 72 LEU A C 1
ATOM 569 O O . LEU A 1 72 ? 0.816 -3.161 -8.150 1.00 93.31 72 LEU A O 1
ATOM 573 N N . ALA A 1 73 ? -1.205 -4.118 -7.981 1.00 90.38 73 ALA A N 1
ATOM 574 C CA . ALA A 1 73 ? -1.072 -4.917 -9.196 1.00 90.38 73 ALA A CA 1
ATOM 575 C C . ALA A 1 73 ? -0.905 -4.048 -10.455 1.00 90.38 73 ALA A C 1
ATOM 577 O O . ALA A 1 73 ? -0.064 -4.354 -11.293 1.00 90.38 73 ALA A O 1
ATOM 578 N N . GLN A 1 74 ? -1.660 -2.951 -10.572 1.00 93.75 74 GLN A N 1
ATOM 579 C CA . GLN A 1 74 ? -1.523 -2.017 -11.696 1.00 93.75 74 GLN A CA 1
ATOM 580 C C . GLN A 1 74 ? -0.169 -1.307 -11.679 1.00 93.75 74 GLN A C 1
ATOM 582 O O . GLN A 1 74 ? 0.466 -1.215 -12.720 1.00 93.75 74 GLN A O 1
ATOM 587 N N . ILE A 1 75 ? 0.298 -0.857 -10.512 1.00 94.06 75 ILE A N 1
ATOM 588 C CA . ILE A 1 75 ? 1.616 -0.218 -10.385 1.00 94.06 75 ILE A CA 1
ATOM 589 C C . ILE A 1 75 ? 2.731 -1.193 -10.776 1.00 94.06 75 ILE A C 1
ATOM 591 O O . ILE A 1 75 ? 3.631 -0.825 -11.527 1.00 94.06 75 ILE A O 1
ATOM 595 N N . LEU A 1 76 ? 2.662 -2.446 -10.313 1.00 91.94 76 LEU A N 1
ATOM 596 C CA . LEU A 1 76 ? 3.625 -3.483 -10.690 1.00 91.94 76 LEU A CA 1
ATOM 597 C C . LEU A 1 76 ? 3.579 -3.780 -12.191 1.00 91.94 76 LEU A C 1
ATOM 599 O O . LEU A 1 76 ? 4.632 -3.954 -12.794 1.00 91.94 76 LEU A O 1
ATOM 603 N N . GLN A 1 77 ? 2.387 -3.807 -12.796 1.00 92.06 77 GLN A N 1
ATOM 604 C CA . GLN A 1 77 ? 2.246 -3.977 -14.241 1.00 92.06 77 GLN A CA 1
ATOM 605 C C . GLN A 1 77 ? 2.898 -2.823 -15.006 1.00 92.06 77 GLN A C 1
ATOM 607 O O . GLN A 1 77 ? 3.740 -3.081 -15.854 1.00 92.06 77 GLN A O 1
ATOM 612 N N . ILE A 1 78 ? 2.595 -1.575 -14.639 1.00 91.75 78 ILE A N 1
ATOM 613 C CA . ILE A 1 78 ? 3.211 -0.381 -15.239 1.00 91.75 78 ILE A CA 1
ATOM 614 C C . ILE A 1 78 ? 4.735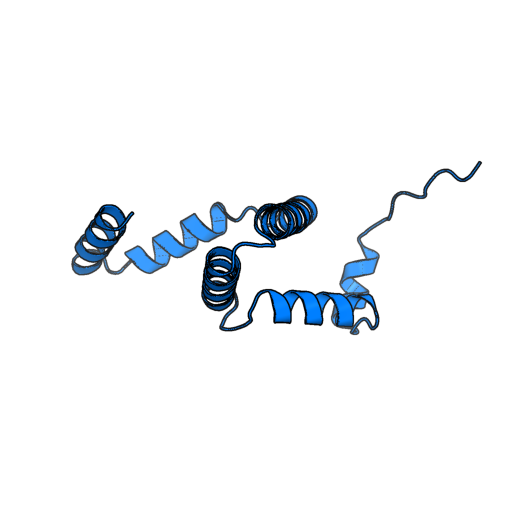 -0.425 -15.078 1.00 91.75 78 ILE A C 1
ATOM 616 O O . ILE A 1 78 ? 5.460 -0.145 -16.021 1.00 91.75 78 ILE A O 1
ATOM 620 N N . THR A 1 79 ? 5.231 -0.841 -13.909 1.00 91.38 79 THR A N 1
ATOM 621 C CA . THR A 1 79 ? 6.675 -0.984 -13.665 1.00 91.38 79 THR A CA 1
ATOM 622 C C . THR A 1 79 ? 7.303 -2.011 -14.608 1.00 91.38 79 THR A C 1
ATOM 624 O O . THR A 1 79 ? 8.370 -1.763 -15.157 1.00 91.38 79 THR A O 1
ATOM 627 N N . MET A 1 80 ? 6.664 -3.170 -14.803 1.00 91.88 80 MET A N 1
ATOM 628 C CA . MET A 1 80 ? 7.155 -4.181 -15.744 1.00 91.88 80 MET A CA 1
ATOM 629 C C . MET A 1 80 ? 7.132 -3.662 -17.181 1.00 91.88 80 MET A C 1
ATOM 631 O O . MET A 1 80 ? 8.110 -3.854 -17.899 1.00 91.88 80 MET A O 1
ATOM 635 N N . ASP A 1 81 ? 6.048 -2.999 -17.580 1.00 90.25 81 ASP A N 1
ATOM 636 C CA . ASP A 1 81 ? 5.888 -2.457 -18.927 1.00 90.25 81 ASP A CA 1
ATOM 637 C C . ASP A 1 81 ? 6.957 -1.391 -19.220 1.00 90.25 81 ASP A C 1
ATOM 639 O O . ASP A 1 81 ? 7.614 -1.474 -20.252 1.00 90.25 81 ASP A O 1
ATOM 643 N N . GLU A 1 82 ? 7.210 -0.464 -18.292 1.00 87.75 82 GLU A N 1
ATOM 644 C CA . GLU A 1 82 ? 8.241 0.577 -18.431 1.00 87.75 82 GLU A CA 1
ATOM 645 C C . GLU A 1 82 ? 9.668 0.016 -18.391 1.00 87.75 82 GLU A C 1
ATOM 647 O O . GLU A 1 82 ? 10.536 0.494 -19.108 1.00 87.75 82 GLU A O 1
ATOM 652 N N . VAL A 1 83 ? 9.951 -1.020 -17.594 1.00 88.25 83 VAL A N 1
ATOM 653 C CA . VAL A 1 83 ? 11.291 -1.639 -17.585 1.00 88.25 83 VAL A CA 1
ATOM 654 C C . VAL A 1 83 ? 11.560 -2.411 -18.882 1.00 88.25 83 VAL A C 1
ATOM 656 O O . VAL A 1 83 ? 12.694 -2.449 -19.355 1.00 88.25 83 VAL A O 1
ATOM 659 N N . LEU A 1 84 ? 10.535 -3.051 -19.453 1.00 86.69 84 LEU A N 1
ATOM 660 C CA . LEU A 1 84 ? 10.658 -3.839 -20.684 1.00 86.69 84 LEU A CA 1
ATOM 661 C C . LEU A 1 84 ? 10.569 -2.983 -21.953 1.00 86.69 84 LEU A C 1
ATOM 663 O O . LEU A 1 84 ? 11.151 -3.346 -22.974 1.00 86.69 84 LEU A O 1
ATOM 667 N N . ASN A 1 85 ? 9.835 -1.874 -21.894 1.00 89.31 85 ASN A N 1
ATOM 668 C CA . ASN A 1 85 ? 9.658 -0.913 -22.972 1.00 89.31 85 ASN A CA 1
ATOM 669 C C . ASN A 1 85 ? 9.678 0.516 -22.396 1.00 89.31 85 ASN A C 1
ATOM 671 O O . ASN A 1 85 ? 8.610 1.107 -22.202 1.00 89.31 85 ASN A O 1
ATOM 675 N N . PRO A 1 86 ? 10.877 1.055 -22.115 1.00 85.00 86 PRO A N 1
ATOM 676 C CA . PRO A 1 86 ? 11.034 2.370 -21.509 1.00 85.00 86 PRO A CA 1
ATOM 677 C C . PRO A 1 86 ? 10.380 3.467 -22.340 1.00 85.00 86 PR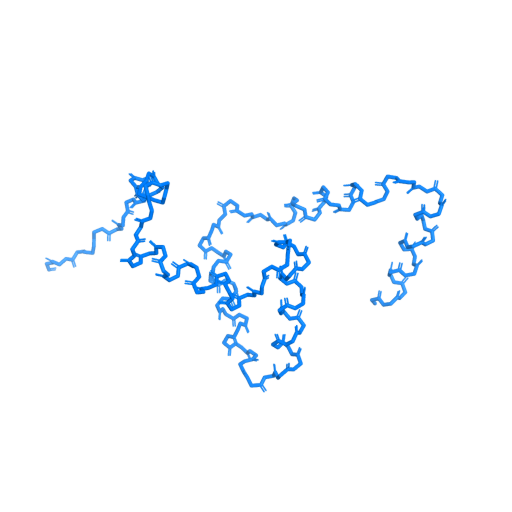O A C 1
ATOM 679 O O . PRO A 1 86 ? 10.566 3.551 -23.555 1.00 85.00 86 PRO A O 1
ATOM 682 N N . SER A 1 87 ? 9.617 4.333 -21.682 1.00 80.62 87 SER A N 1
ATOM 683 C CA . SER A 1 87 ? 9.263 5.623 -22.261 1.00 80.62 87 SER A CA 1
ATOM 684 C C . SER A 1 87 ? 10.468 6.571 -22.237 1.00 80.62 87 SER A C 1
ATOM 686 O O . SER A 1 87 ? 11.394 6.404 -21.444 1.00 80.62 87 SER A O 1
ATOM 688 N N . ALA A 1 88 ? 10.430 7.623 -23.061 1.00 69.56 88 ALA A N 1
ATOM 689 C CA . ALA A 1 88 ? 11.488 8.638 -23.098 1.00 69.56 88 ALA A CA 1
ATOM 690 C C . ALA A 1 88 ? 11.751 9.300 -21.726 1.00 69.56 88 ALA A C 1
ATOM 692 O O . ALA A 1 88 ? 12.855 9.769 -21.467 1.00 69.56 88 ALA A O 1
ATOM 693 N N . GLU A 1 89 ? 10.752 9.344 -20.837 1.00 68.62 89 GLU A N 1
ATOM 694 C CA . GLU A 1 89 ? 10.910 9.847 -19.466 1.00 68.62 89 GLU A CA 1
ATOM 695 C C . GLU A 1 89 ? 11.649 8.842 -18.567 1.00 68.62 89 GLU A C 1
ATOM 697 O O . GLU A 1 89 ? 12.526 9.238 -17.799 1.00 68.62 89 GLU A O 1
ATOM 702 N N . SER A 1 90 ? 11.349 7.546 -18.693 1.00 65.12 90 SER A N 1
ATOM 703 C CA . SER A 1 90 ? 12.019 6.474 -17.945 1.00 65.12 90 SER A CA 1
ATOM 704 C C . SER A 1 90 ? 13.466 6.253 -18.402 1.00 65.12 90 SER A C 1
ATOM 706 O O . SER A 1 90 ? 14.324 5.962 -17.572 1.00 65.12 90 SER A O 1
ATOM 708 N N . GLU A 1 91 ? 13.775 6.435 -19.691 1.00 60.94 91 GLU A N 1
ATOM 709 C CA . GLU A 1 91 ? 15.147 6.321 -20.221 1.00 60.94 91 GLU A CA 1
ATOM 710 C C . GLU A 1 91 ? 16.115 7.294 -19.529 1.00 60.94 91 GLU A C 1
ATOM 712 O O . GLU A 1 91 ? 17.221 6.908 -19.153 1.00 60.94 91 GLU A O 1
ATOM 717 N N . LEU A 1 92 ? 15.663 8.522 -19.252 1.00 59.81 92 LEU A N 1
ATOM 718 C CA . LEU A 1 92 ? 16.441 9.539 -18.535 1.00 59.81 92 LEU A CA 1
ATOM 719 C C . LEU A 1 92 ? 16.703 9.180 -17.062 1.00 59.81 92 LEU A C 1
ATOM 721 O O . LEU A 1 92 ? 17.650 9.692 -16.468 1.00 59.81 92 LEU A O 1
ATOM 725 N N . MET A 1 93 ? 15.881 8.316 -16.455 1.00 61.84 93 MET A N 1
ATOM 726 C CA . MET A 1 93 ? 16.069 7.864 -15.070 1.00 61.84 93 MET A CA 1
ATOM 727 C C . MET A 1 93 ? 17.088 6.721 -14.951 1.00 61.84 93 MET A C 1
ATOM 729 O O . MET A 1 93 ? 17.704 6.562 -13.898 1.00 61.84 93 MET A O 1
ATOM 733 N N . VAL A 1 94 ? 17.284 5.928 -16.013 1.00 57.03 94 VAL A N 1
ATOM 734 C CA . VAL A 1 94 ? 18.188 4.762 -16.011 1.00 57.03 94 VAL A CA 1
ATOM 735 C C . VAL A 1 94 ? 19.656 5.171 -16.173 1.00 57.03 94 VAL A C 1
ATOM 737 O O . VAL A 1 94 ? 20.529 4.519 -15.603 1.00 57.03 94 VAL A O 1
ATOM 740 N N . GLU A 1 95 ? 19.947 6.285 -16.854 1.00 52.25 95 GLU A N 1
ATOM 741 C CA . GLU A 1 95 ? 21.322 6.786 -17.046 1.00 52.25 95 GLU A CA 1
ATOM 742 C C . GLU A 1 95 ? 22.052 7.164 -15.735 1.00 52.25 95 GLU A C 1
ATOM 744 O O . GLU A 1 95 ? 23.262 7.380 -15.747 1.00 52.25 95 GLU A O 1
ATOM 749 N N . GLY A 1 96 ? 21.353 7.212 -14.593 1.00 51.56 96 GLY A N 1
ATOM 750 C CA . GLY A 1 96 ? 21.929 7.484 -13.270 1.00 51.56 96 GLY A CA 1
ATOM 751 C C . GLY A 1 96 ? 22.196 6.259 -12.384 1.00 51.56 96 GLY A C 1
ATOM 752 O O . GLY A 1 96 ? 22.705 6.430 -11.277 1.00 51.56 96 GLY A O 1
ATOM 753 N N . VAL A 1 97 ? 21.850 5.039 -12.817 1.00 50.81 97 VAL A N 1
ATOM 754 C CA . VAL A 1 97 ? 22.018 3.814 -12.012 1.00 50.81 97 VAL A CA 1
ATOM 755 C C . VAL A 1 97 ? 23.112 2.942 -12.624 1.00 50.81 97 VAL A C 1
ATOM 757 O O . VAL A 1 97 ? 22.849 2.098 -13.479 1.00 50.81 97 VAL A O 1
ATOM 760 N N . GLU A 1 98 ? 24.354 3.116 -12.166 1.00 47.69 98 GLU A N 1
ATOM 761 C CA . GLU A 1 98 ? 25.420 2.146 -12.436 1.00 47.69 98 GLU A CA 1
ATOM 762 C C . GLU A 1 98 ? 25.053 0.812 -11.766 1.00 47.69 98 GLU A C 1
ATOM 764 O O . GLU A 1 98 ? 25.036 0.679 -10.538 1.00 47.69 98 GLU A O 1
ATOM 769 N N . LEU A 1 99 ? 24.727 -0.196 -12.576 1.00 53.03 99 LEU A N 1
ATOM 770 C CA . LEU A 1 99 ? 24.690 -1.575 -12.105 1.00 53.03 99 LEU A CA 1
ATOM 771 C C . LEU A 1 99 ? 26.117 -1.963 -11.693 1.00 53.03 99 LEU A C 1
ATOM 773 O O . LEU A 1 99 ? 27.042 -1.686 -12.456 1.00 53.03 99 LEU A O 1
ATOM 777 N N . PRO A 1 100 ? 26.332 -2.620 -10.537 1.00 46.81 100 PRO A N 1
ATOM 778 C CA . PRO A 1 100 ? 27.644 -3.164 -10.235 1.00 46.81 100 PRO A CA 1
ATOM 779 C C . PRO A 1 100 ? 27.981 -4.180 -11.326 1.00 46.81 100 PRO A C 1
ATOM 781 O O . PRO A 1 100 ? 27.286 -5.191 -11.473 1.00 46.81 100 PRO A O 1
ATOM 784 N N . GLU A 1 101 ? 29.018 -3.882 -12.111 1.00 44.31 101 GLU A N 1
ATOM 785 C CA . GLU A 1 101 ? 29.620 -4.839 -13.027 1.00 44.31 101 GLU A CA 1
ATOM 786 C C . GLU A 1 101 ? 30.024 -6.054 -12.192 1.00 44.31 101 GLU A C 1
ATOM 788 O O . GLU A 1 101 ? 30.922 -6.000 -11.354 1.00 44.31 101 GLU A O 1
ATOM 793 N N . GLY A 1 102 ? 29.270 -7.140 -12.346 1.00 47.88 102 GLY A N 1
ATOM 794 C CA . GLY A 1 102 ? 29.634 -8.409 -11.754 1.00 47.88 102 GLY A CA 1
ATOM 795 C C . GLY A 1 102 ? 30.950 -8.857 -12.369 1.00 47.88 102 GLY A C 1
ATOM 796 O O . GLY A 1 102 ? 31.021 -9.043 -13.585 1.00 47.88 102 GLY A O 1
ATOM 797 N N . ASP A 1 103 ? 31.953 -9.041 -11.513 1.00 51.50 103 ASP A N 1
ATOM 798 C CA . ASP A 1 103 ? 33.195 -9.744 -11.808 1.00 51.50 103 ASP A CA 1
ATOM 799 C C . ASP A 1 103 ? 32.882 -11.076 -12.509 1.00 51.50 103 ASP A C 1
ATOM 801 O O . ASP A 1 103 ? 32.511 -12.075 -11.888 1.00 51.50 103 ASP A O 1
ATOM 805 N N . LEU A 1 104 ? 33.017 -11.082 -13.832 1.00 52.09 104 LEU A N 1
ATOM 806 C CA . LEU A 1 104 ? 33.195 -12.289 -14.624 1.00 52.09 104 LEU A CA 1
ATOM 807 C C . LEU A 1 104 ? 34.676 -12.396 -14.980 1.00 52.09 104 LEU A C 1
ATOM 809 O O . LEU A 1 104 ? 35.058 -12.111 -16.115 1.00 52.09 104 LEU A O 1
ATOM 813 N N . GLN A 1 105 ? 35.486 -12.821 -14.006 1.00 40.00 105 GLN A N 1
ATOM 814 C CA . GLN A 1 105 ? 36.730 -13.572 -14.223 1.00 40.00 105 GLN A CA 1
ATOM 815 C C . GLN A 1 105 ? 36.907 -14.633 -13.138 1.00 40.00 105 GLN A C 1
ATOM 817 O O . GLN A 1 105 ? 36.779 -14.293 -11.943 1.00 40.00 105 GLN A O 1
#